Protein AF-A0A1A8LEP6-F1 (afdb_monomer_lite)

Foldseek 3Di:
DPPPPDDDDDDFDQQDFQLNVQVVVQDPVDRPRKWKWWDDDPDHIDTDDRRDRVVVVCVVPVPTDMDIDD

Organism: NCBI:txid704102

Sequence (70 aa):
PLNTKVSMAIQLDEQTTAKDITSRFQPEISPASQHLYEVGGNICARRLHPDCCLLDVYRVNPHCDWLIKP

Secondary structure (DSSP, 8-state):
-------------TT-BHHHHHGGG--TT-----EEEEEETTEEEEEPPTT-BHHHHHHH-TT-EEEEE-

pLDDT: mean 86.52, std 11.88, range [48.69, 96.81]

Radius of gyration: 12.47 Å; chains: 1; bounding box: 27×22×33 Å

InterPro domains:
  IPR057323 RHG40/28/18, C-terminal ubiquitin-like domain [PF25442] (28-70)

Structure (mmCIF, N/CA/C/O backbone):
data_AF-A0A1A8LEP6-F1
#
_entry.id   AF-A0A1A8LEP6-F1
#
loop_
_atom_site.group_PDB
_atom_site.id
_atom_site.type_symbol
_atom_site.label_atom_id
_atom_site.label_alt_id
_atom_site.label_comp_id
_atom_site.label_asym_id
_atom_site.label_entity_id
_atom_site.label_seq_id
_atom_site.pdbx_PDB_ins_code
_atom_site.Cartn_x
_atom_site.Cartn_y
_atom_site.Cartn_z
_atom_site.occupancy
_atom_site.B_iso_or_equiv
_atom_site.auth_seq_id
_atom_site.auth_comp_id
_atom_site.auth_asym_id
_atom_site.auth_atom_id
_atom_site.pdbx_PDB_model_num
ATOM 1 N N . PRO A 1 1 ? 16.670 3.527 21.591 1.00 48.69 1 PRO A N 1
ATOM 2 C CA . PRO A 1 1 ? 15.547 2.603 21.300 1.00 48.69 1 PRO A CA 1
ATOM 3 C C . PRO A 1 1 ? 15.748 1.947 19.926 1.00 48.69 1 PRO A C 1
ATOM 5 O O . PRO A 1 1 ? 15.731 2.645 18.916 1.00 48.69 1 PRO A O 1
ATOM 8 N N . LEU A 1 2 ? 16.034 0.640 19.890 1.00 49.72 2 LEU A N 1
ATOM 9 C CA . LEU A 1 2 ? 16.104 -0.101 18.628 1.00 49.72 2 LEU A CA 1
ATOM 10 C C . LEU A 1 2 ? 14.717 -0.056 17.977 1.00 49.72 2 LEU A C 1
ATOM 12 O O . LEU A 1 2 ? 13.757 -0.582 18.532 1.00 49.72 2 LEU A O 1
ATOM 16 N N . ASN A 1 3 ? 14.612 0.590 16.818 1.00 56.94 3 ASN A N 1
ATOM 17 C CA . ASN A 1 3 ? 13.459 0.458 15.936 1.00 56.94 3 ASN A CA 1
ATOM 18 C C . ASN A 1 3 ? 13.483 -0.977 15.393 1.00 56.94 3 ASN A C 1
ATOM 20 O O . ASN A 1 3 ? 14.105 -1.251 14.367 1.00 56.94 3 ASN A O 1
ATOM 24 N N . THR A 1 4 ? 12.907 -1.924 16.132 1.00 60.53 4 THR A N 1
ATOM 25 C CA . THR A 1 4 ? 12.787 -3.307 15.673 1.00 60.53 4 THR A CA 1
ATOM 26 C C . THR A 1 4 ? 11.846 -3.297 14.477 1.00 60.53 4 THR A C 1
ATOM 28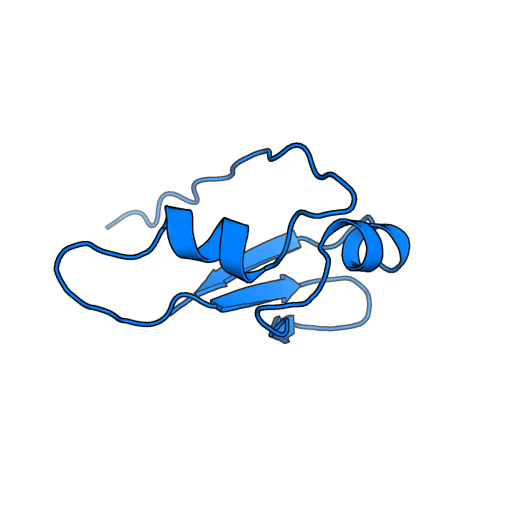 O O . THR A 1 4 ? 10.637 -3.151 14.637 1.00 60.53 4 THR A O 1
ATOM 31 N N . LYS A 1 5 ? 12.399 -3.394 13.263 1.00 68.44 5 LYS A N 1
ATOM 32 C CA . LYS A 1 5 ? 11.612 -3.554 12.038 1.00 68.44 5 LYS A CA 1
ATOM 33 C C . LYS A 1 5 ? 10.839 -4.867 12.153 1.00 68.44 5 LYS A C 1
ATOM 35 O O . LYS A 1 5 ? 11.409 -5.941 11.976 1.00 68.44 5 LYS A O 1
A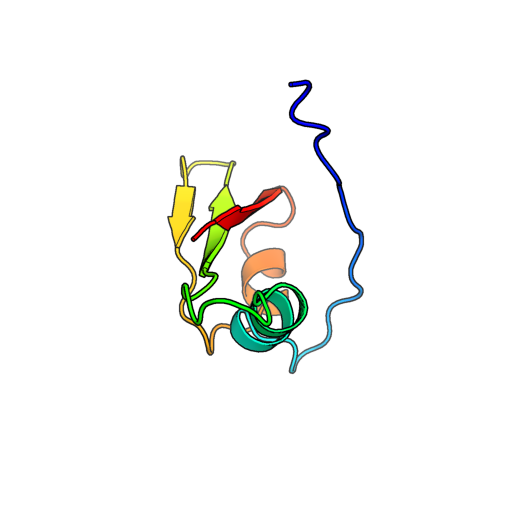TOM 40 N N . VAL A 1 6 ? 9.551 -4.779 12.459 1.00 78.19 6 VAL A N 1
ATOM 41 C CA . VAL A 1 6 ? 8.640 -5.923 12.410 1.00 78.19 6 VAL A CA 1
ATOM 42 C C . VAL A 1 6 ? 8.188 -6.078 10.963 1.00 78.19 6 VAL A C 1
ATOM 44 O O . VAL A 1 6 ? 7.720 -5.121 10.353 1.00 78.19 6 VAL A O 1
ATOM 47 N N . SER A 1 7 ? 8.381 -7.268 10.398 1.00 80.25 7 SER A N 1
ATOM 48 C CA . SER A 1 7 ? 7.885 -7.619 9.063 1.00 80.25 7 SER A CA 1
ATOM 49 C C . SER A 1 7 ? 6.778 -8.653 9.222 1.00 80.25 7 SER A C 1
ATOM 51 O O . SER A 1 7 ? 6.901 -9.559 10.045 1.00 80.25 7 SER A O 1
ATOM 53 N N . MET A 1 8 ? 5.697 -8.509 8.460 1.00 85.56 8 MET A N 1
ATOM 54 C CA . MET A 1 8 ? 4.529 -9.382 8.527 1.00 85.56 8 MET A CA 1
ATOM 55 C C . MET A 1 8 ? 4.195 -9.886 7.126 1.00 85.56 8 MET A C 1
ATOM 57 O O . MET A 1 8 ? 4.215 -9.112 6.173 1.00 85.56 8 MET A O 1
ATOM 61 N N . ALA A 1 9 ? 3.882 -11.175 7.012 1.00 88.12 9 ALA A N 1
ATOM 62 C CA . ALA A 1 9 ? 3.303 -11.741 5.802 1.00 88.12 9 ALA A CA 1
ATOM 63 C C . ALA A 1 9 ? 1.779 -11.747 5.939 1.00 88.12 9 ALA A C 1
ATOM 65 O O . ALA A 1 9 ? 1.245 -12.123 6.984 1.00 88.12 9 ALA A O 1
A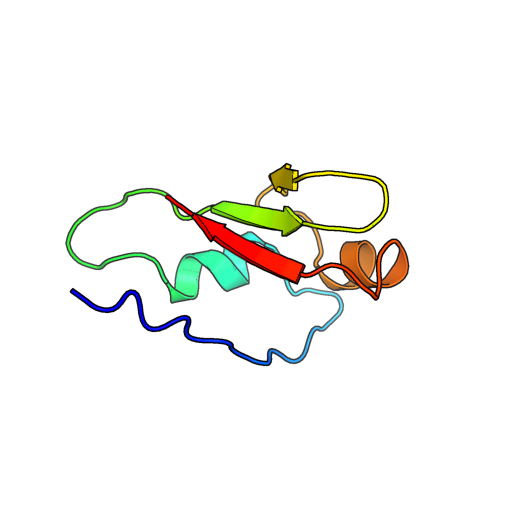TOM 66 N N . ILE A 1 10 ? 1.086 -11.322 4.888 1.00 86.38 10 ILE A N 1
ATOM 67 C CA . ILE A 1 10 ? -0.373 -11.288 4.829 1.00 86.38 10 ILE A CA 1
ATOM 68 C C . ILE A 1 10 ? -0.775 -11.975 3.530 1.00 86.38 10 ILE A C 1
ATOM 70 O O . ILE A 1 10 ? -0.226 -11.672 2.472 1.00 86.38 10 ILE A O 1
ATOM 74 N N . GLN A 1 11 ? -1.709 -12.918 3.612 1.00 91.38 11 GLN A N 1
ATOM 75 C CA . GLN A 1 11 ? -2.314 -13.497 2.421 1.00 91.38 11 GLN A CA 1
ATOM 76 C C . GLN A 1 11 ? -3.324 -12.494 1.865 1.00 91.38 11 GLN A C 1
ATOM 78 O O . GLN A 1 11 ? -4.235 -12.083 2.581 1.00 91.38 11 GLN A O 1
ATOM 83 N N . LEU A 1 12 ? -3.130 -12.087 0.613 1.00 92.94 12 LEU A N 1
ATOM 84 C CA . LEU A 1 12 ? -4.040 -11.185 -0.082 1.00 92.94 12 LEU A CA 1
ATOM 85 C C . LEU A 1 12 ? -5.147 -11.979 -0.778 1.00 92.94 12 LEU A C 1
ATOM 87 O O . LEU A 1 12 ? -4.903 -13.064 -1.311 1.00 92.94 12 LEU A O 1
ATOM 91 N N . ASP A 1 13 ? -6.335 -11.393 -0.822 1.00 93.81 13 ASP A N 1
ATOM 92 C CA . ASP A 1 13 ? -7.442 -11.807 -1.679 1.00 93.81 13 ASP A CA 1
ATOM 93 C C . ASP A 1 13 ? -7.950 -10.618 -2.516 1.00 93.81 13 ASP A C 1
ATOM 95 O O . ASP A 1 13 ? -7.416 -9.510 -2.442 1.00 93.81 13 ASP A O 1
ATOM 99 N N . GLU A 1 14 ? -8.970 -10.853 -3.343 1.00 93.88 14 GLU A N 1
ATOM 100 C CA . GLU A 1 14 ? -9.531 -9.832 -4.241 1.00 93.88 14 GLU A CA 1
ATOM 101 C C . GLU A 1 14 ? -10.274 -8.700 -3.511 1.00 93.88 14 GLU A C 1
ATOM 103 O O . GLU A 1 14 ? -10.576 -7.678 -4.124 1.00 93.88 14 GLU A O 1
ATOM 108 N N . GLN A 1 15 ? -10.569 -8.865 -2.219 1.00 94.94 15 GLN A N 1
ATOM 109 C CA . GLN A 1 15 ? -11.310 -7.897 -1.408 1.00 94.94 15 GLN A CA 1
ATOM 110 C C . GLN A 1 15 ? -10.411 -7.138 -0.431 1.00 94.94 15 GLN A C 1
ATOM 112 O O . GLN A 1 15 ? -10.836 -6.129 0.121 1.00 94.94 15 GLN A O 1
ATOM 117 N N . THR A 1 16 ? -9.175 -7.592 -0.220 1.00 96.19 16 THR A N 1
ATOM 118 C CA . THR A 1 16 ? -8.252 -7.003 0.748 1.00 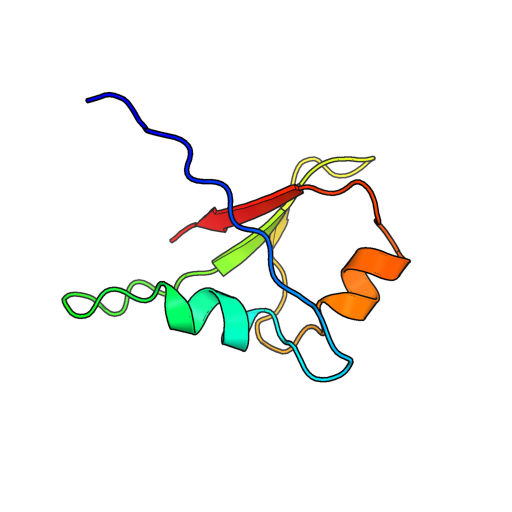96.19 16 THR A CA 1
ATOM 119 C C . THR A 1 16 ? -7.862 -5.590 0.319 1.00 96.19 16 THR A C 1
ATOM 121 O O . THR A 1 16 ? -7.104 -5.401 -0.639 1.00 96.19 16 THR A O 1
ATOM 124 N N . THR A 1 17 ? -8.338 -4.590 1.060 1.00 96.81 17 THR A N 1
ATOM 125 C CA . THR A 1 17 ? -8.028 -3.180 0.810 1.00 96.81 17 THR A CA 1
ATOM 126 C C . THR A 1 17 ? -6.897 -2.653 1.693 1.00 96.81 17 THR A C 1
ATOM 128 O O . THR A 1 17 ? -6.543 -3.234 2.724 1.00 96.81 17 THR A O 1
ATOM 131 N N . ALA A 1 18 ? -6.336 -1.496 1.327 1.00 95.38 18 ALA A N 1
ATOM 132 C CA . ALA A 1 18 ? -5.359 -0.799 2.164 1.00 95.38 18 ALA A CA 1
ATOM 133 C C . ALA A 1 18 ? -5.923 -0.467 3.554 1.00 95.38 18 ALA A C 1
ATOM 135 O O . ALA A 1 18 ? -5.204 -0.583 4.549 1.00 95.38 18 ALA A O 1
ATOM 136 N N . LYS A 1 19 ? -7.208 -0.103 3.629 1.00 94.12 19 LYS A N 1
ATOM 137 C CA . LYS A 1 19 ? -7.916 0.162 4.881 1.00 94.12 19 LYS A CA 1
ATOM 138 C C . LYS A 1 19 ? -7.996 -1.082 5.754 1.00 94.12 19 LYS A C 1
ATOM 140 O O . LYS A 1 19 ? -7.737 -0.979 6.949 1.00 94.12 19 LYS A O 1
ATOM 145 N N . ASP A 1 20 ? -8.307 -2.248 5.194 1.00 94.00 20 ASP A N 1
ATOM 146 C CA . ASP A 1 20 ? -8.409 -3.490 5.975 1.00 94.00 20 ASP A CA 1
ATOM 147 C C . ASP A 1 20 ? -7.088 -3.855 6.649 1.00 94.00 20 ASP A C 1
ATOM 149 O O . ASP A 1 20 ? -7.077 -4.415 7.746 1.00 94.00 20 ASP A O 1
ATOM 153 N N . ILE A 1 21 ? -5.966 -3.512 6.012 1.00 92.75 21 ILE A N 1
ATOM 154 C CA . ILE A 1 21 ? -4.640 -3.682 6.600 1.00 92.75 21 ILE A CA 1
ATOM 155 C C . ILE A 1 21 ? -4.389 -2.622 7.665 1.00 92.75 21 ILE A C 1
ATOM 157 O O . ILE A 1 21 ? -4.092 -2.981 8.800 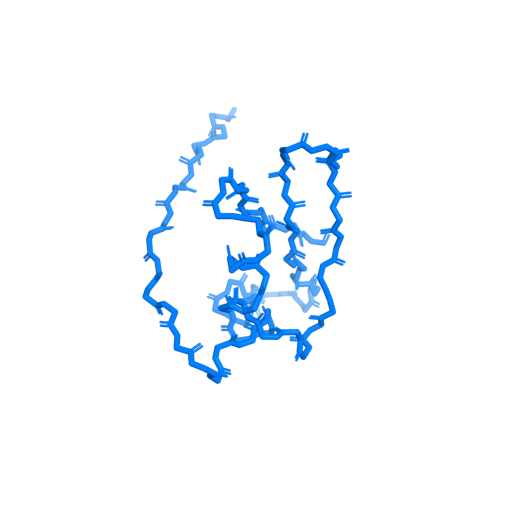1.00 92.75 21 ILE A O 1
ATOM 161 N N . THR A 1 22 ? -4.531 -1.332 7.352 1.00 92.38 22 THR A N 1
ATOM 162 C CA . THR A 1 22 ? -4.191 -0.257 8.301 1.00 92.38 22 THR A CA 1
ATOM 163 C C . THR A 1 22 ? -5.083 -0.243 9.541 1.00 92.38 22 THR A C 1
ATOM 165 O O . THR A 1 22 ? -4.602 0.094 10.622 1.00 92.38 22 THR A O 1
ATOM 168 N N . SER A 1 23 ? -6.336 -0.692 9.426 1.00 89.88 23 SER A N 1
ATOM 169 C CA . SER A 1 23 ? -7.276 -0.828 10.550 1.00 89.88 23 SER A CA 1
ATOM 170 C C . SER A 1 23 ? -6.781 -1.809 11.618 1.00 89.88 23 SER A C 1
ATOM 172 O O . SER A 1 23 ? -7.074 -1.631 12.794 1.00 89.88 23 SER A O 1
ATOM 174 N N . ARG A 1 24 ? -5.980 -2.820 11.244 1.00 87.62 24 ARG A N 1
ATOM 175 C CA . ARG A 1 24 ? -5.409 -3.799 12.193 1.00 87.62 24 ARG A CA 1
ATOM 176 C C . ARG A 1 24 ? -4.305 -3.214 13.072 1.00 87.62 24 ARG A C 1
ATOM 178 O O . ARG A 1 24 ? -3.946 -3.821 14.074 1.00 87.62 24 ARG A O 1
ATOM 185 N N . PHE A 1 25 ? -3.752 -2.067 12.682 1.00 85.75 25 PHE A N 1
ATOM 186 C CA . PHE A 1 25 ? -2.637 -1.403 13.364 1.00 85.75 25 PHE A CA 1
ATOM 187 C C . PHE A 1 25 ? -3.040 -0.046 13.943 1.00 85.75 25 PHE A C 1
ATOM 189 O O . PHE A 1 25 ? -2.181 0.744 14.336 1.00 85.75 25 PHE A O 1
ATOM 196 N N . GLN A 1 26 ? -4.338 0.252 13.966 1.00 80.62 26 GLN A N 1
ATOM 197 C CA . GLN A 1 26 ? -4.839 1.509 14.489 1.00 80.62 26 GLN A CA 1
ATOM 198 C C . GLN A 1 26 ? -4.693 1.516 16.023 1.00 80.62 26 GLN A C 1
ATOM 200 O O . GLN A 1 26 ? -5.137 0.571 16.673 1.00 80.62 26 GLN A O 1
ATOM 205 N N . PRO A 1 27 ? -4.043 2.530 16.627 1.00 70.94 27 PRO A N 1
ATOM 206 C CA . PRO A 1 27 ? -3.859 2.561 18.073 1.00 70.94 27 PRO A CA 1
ATOM 207 C C . PRO A 1 27 ? -5.181 2.825 18.802 1.00 70.94 27 PRO A C 1
ATOM 209 O O . PRO A 1 27 ? -5.878 3.787 18.491 1.00 70.94 27 PRO A O 1
ATOM 212 N N . GLU A 1 28 ? -5.456 2.062 19.860 1.00 67.19 28 GLU A N 1
ATOM 213 C CA . GLU A 1 28 ? -6.629 2.245 20.740 1.00 67.19 28 GLU A CA 1
ATOM 214 C C . GLU A 1 28 ? -6.696 3.649 21.381 1.00 67.19 28 GLU A C 1
ATOM 216 O O . GLU A 1 28 ? -7.761 4.149 21.727 1.00 67.19 28 GLU A O 1
ATOM 221 N N . ILE A 1 29 ? -5.536 4.291 21.567 1.00 63.38 29 ILE A N 1
ATOM 222 C CA . ILE A 1 29 ? -5.374 5.498 22.397 1.00 63.38 29 ILE A CA 1
ATOM 223 C C . ILE A 1 29 ? -5.437 6.790 21.558 1.00 63.38 29 ILE A C 1
ATOM 225 O O . ILE A 1 29 ? -5.608 7.881 22.099 1.00 63.38 29 ILE A O 1
ATOM 229 N N . SER A 1 30 ? -5.310 6.703 20.230 1.00 64.06 30 SER A N 1
ATOM 230 C CA . SER A 1 30 ? -5.373 7.868 19.342 1.00 64.06 30 SER A CA 1
ATOM 231 C C . SER A 1 30 ? -5.742 7.452 17.917 1.00 64.06 30 SER A C 1
ATOM 233 O O . SER A 1 30 ? -5.056 6.600 17.349 1.00 64.06 30 SER A O 1
ATOM 235 N N . PRO A 1 31 ? -6.736 8.100 17.279 1.00 63.69 31 PRO A N 1
ATOM 236 C CA . PRO A 1 31 ? -7.152 7.804 15.911 1.00 63.69 31 PRO A CA 1
ATOM 237 C C . PRO A 1 31 ? -6.175 8.364 14.861 1.00 63.69 31 PRO A C 1
ATOM 239 O O . PRO A 1 31 ? -6.597 8.781 13.781 1.00 63.69 31 PRO A O 1
ATOM 242 N N . ALA A 1 32 ? -4.868 8.395 15.154 1.00 68.56 32 ALA A N 1
ATOM 243 C CA . ALA A 1 32 ? -3.851 8.706 14.160 1.00 68.56 32 ALA A CA 1
ATOM 244 C C . ALA A 1 32 ? -4.017 7.724 12.994 1.00 68.56 32 ALA A C 1
ATOM 246 O O . ALA A 1 32 ? -3.755 6.524 13.122 1.00 68.56 32 ALA A O 1
ATOM 247 N N . SER A 1 33 ? -4.554 8.238 11.887 1.00 81.06 33 SER A N 1
ATOM 248 C CA . SER A 1 33 ? -4.981 7.426 10.755 1.00 81.06 33 SER A CA 1
ATOM 249 C C . SER A 1 33 ? -3.759 6.752 10.159 1.00 81.06 33 SER A C 1
ATOM 251 O O . SER A 1 33 ? -2.903 7.424 9.613 1.00 81.06 33 SER A O 1
ATOM 253 N N . GLN A 1 34 ? -3.656 5.433 10.297 1.00 90.56 34 GLN A N 1
ATOM 254 C CA . GLN A 1 34 ? -2.572 4.687 9.675 1.00 90.56 34 GLN A CA 1
ATOM 255 C C . GLN A 1 34 ? -2.800 4.632 8.162 1.00 90.56 34 GLN A C 1
ATOM 257 O O . GLN A 1 34 ? -3.911 4.384 7.682 1.00 90.56 34 GLN A O 1
ATOM 262 N N . HIS A 1 35 ? -1.730 4.837 7.411 1.00 92.94 35 HIS A N 1
ATOM 263 C CA . HIS A 1 35 ? -1.712 4.868 5.960 1.00 92.94 35 HIS A CA 1
ATOM 264 C C . HIS A 1 35 ? -0.739 3.823 5.427 1.00 92.94 35 HIS A C 1
ATOM 266 O O . HIS A 1 35 ? 0.339 3.609 5.985 1.00 92.94 35 HIS A O 1
ATOM 272 N N . LEU A 1 36 ? -1.115 3.196 4.316 1.00 95.12 36 LEU A N 1
ATOM 273 C CA . LEU A 1 36 ? -0.301 2.191 3.652 1.00 95.12 36 LEU A CA 1
ATOM 274 C C . LEU A 1 36 ? 0.434 2.817 2.469 1.00 95.12 36 LEU A C 1
ATOM 276 O O . LEU A 1 36 ? -0.153 3.563 1.681 1.00 95.12 36 LEU A O 1
ATOM 280 N N . TYR A 1 37 ? 1.719 2.513 2.357 1.00 95.31 37 TYR A N 1
ATOM 281 C CA . TYR A 1 37 ? 2.590 2.984 1.293 1.00 95.31 37 TYR A CA 1
ATOM 282 C C . TYR A 1 37 ? 3.185 1.794 0.564 1.00 95.31 37 TYR A C 1
ATOM 284 O O . TYR A 1 37 ? 3.745 0.910 1.207 1.00 95.31 37 TYR A O 1
ATOM 292 N N . GLU A 1 38 ? 3.137 1.817 -0.762 1.00 95.19 38 GLU A N 1
ATOM 293 C CA . GLU A 1 38 ? 4.024 0.985 -1.571 1.00 95.19 38 GLU A CA 1
ATOM 294 C C . GLU A 1 38 ? 5.359 1.712 -1.764 1.00 95.19 38 GLU A C 1
ATOM 296 O O . GLU A 1 38 ? 5.413 2.944 -1.893 1.00 95.19 38 GLU A O 1
ATOM 301 N N . VAL A 1 39 ? 6.445 0.953 -1.752 1.00 93.56 39 VAL A N 1
ATOM 302 C CA . VAL A 1 39 ? 7.811 1.470 -1.747 1.00 93.56 39 VAL A CA 1
ATOM 303 C C . VAL A 1 39 ? 8.676 0.569 -2.622 1.00 93.56 39 VAL A C 1
ATOM 305 O O . VAL A 1 39 ? 8.573 -0.654 -2.544 1.00 93.56 39 VAL A O 1
ATOM 308 N N . GLY A 1 40 ? 9.548 1.158 -3.438 1.00 88.88 40 GLY A N 1
ATOM 309 C CA . GLY A 1 40 ? 10.476 0.412 -4.289 1.00 88.88 40 GLY A CA 1
ATOM 310 C C . GLY A 1 40 ? 10.047 0.289 -5.755 1.00 88.88 40 GLY A C 1
ATOM 311 O O . GLY A 1 40 ? 9.002 0.778 -6.188 1.00 88.88 40 GLY A O 1
ATOM 312 N N . GLY A 1 41 ? 10.913 -0.345 -6.549 1.00 82.00 41 GLY A N 1
ATOM 313 C CA . GLY A 1 41 ? 10.847 -0.288 -8.010 1.00 82.00 41 GLY A CA 1
ATOM 314 C C . GLY A 1 41 ? 11.268 1.090 -8.535 1.00 82.00 41 GLY A C 1
ATOM 315 O O . GLY A 1 41 ? 12.238 1.672 -8.055 1.00 82.00 41 GLY A O 1
ATOM 316 N N . ASN A 1 42 ? 10.523 1.623 -9.508 1.00 82.62 42 ASN A N 1
ATOM 317 C CA . ASN A 1 42 ? 10.774 2.947 -10.104 1.00 82.62 42 ASN A CA 1
ATOM 318 C C . ASN A 1 42 ? 10.129 4.109 -9.328 1.00 82.62 42 ASN A C 1
ATOM 320 O O . ASN A 1 42 ? 10.244 5.265 -9.732 1.00 82.62 42 ASN A O 1
ATOM 324 N N . ILE A 1 43 ? 9.419 3.814 -8.238 1.00 77.62 43 ILE A N 1
ATOM 325 C CA . ILE A 1 43 ? 8.788 4.808 -7.373 1.00 77.62 43 ILE A CA 1
ATOM 326 C C . ILE A 1 43 ? 9.462 4.771 -6.004 1.00 77.62 43 ILE A C 1
ATOM 328 O O . ILE A 1 43 ? 9.640 3.708 -5.415 1.00 77.62 43 ILE A O 1
ATOM 332 N N . CYS A 1 44 ? 9.846 5.937 -5.481 1.00 82.31 44 CYS A N 1
ATOM 333 C CA . CYS A 1 44 ? 10.436 6.005 -4.145 1.00 82.31 44 CYS A CA 1
ATOM 334 C C . CYS A 1 44 ? 9.424 5.520 -3.098 1.00 82.31 44 CYS A C 1
ATOM 336 O O . CYS A 1 44 ? 9.680 4.541 -2.412 1.00 82.31 44 CYS A O 1
ATOM 338 N N . ALA A 1 45 ? 8.266 6.181 -3.002 1.00 92.75 45 ALA A N 1
ATOM 339 C CA . ALA A 1 45 ? 7.136 5.752 -2.181 1.00 92.75 45 ALA A CA 1
ATOM 340 C C . ALA A 1 45 ? 5.836 6.398 -2.682 1.00 92.75 45 ALA A C 1
ATOM 342 O O . ALA A 1 45 ? 5.842 7.566 -3.078 1.00 92.75 45 ALA A O 1
ATOM 343 N N . ARG A 1 46 ? 4.716 5.677 -2.606 1.00 94.50 46 ARG A N 1
ATOM 344 C CA . ARG A 1 46 ? 3.377 6.192 -2.931 1.00 94.50 46 ARG A CA 1
ATOM 345 C C . ARG A 1 46 ? 2.381 5.768 -1.858 1.00 94.50 46 ARG A C 1
ATOM 347 O O . ARG A 1 46 ? 2.326 4.599 -1.496 1.00 94.50 46 ARG A O 1
ATOM 354 N N . ARG A 1 47 ? 1.591 6.721 -1.350 1.00 94.88 47 ARG A N 1
ATOM 355 C CA . ARG A 1 47 ? 0.475 6.428 -0.440 1.00 94.88 47 ARG A CA 1
ATOM 356 C C . ARG A 1 47 ? -0.661 5.789 -1.233 1.00 94.88 47 ARG A C 1
ATOM 358 O O . ARG A 1 47 ? -1.087 6.352 -2.240 1.00 94.88 47 ARG A O 1
ATOM 365 N N . LEU A 1 48 ? -1.173 4.666 -0.749 1.00 96.00 48 LEU A N 1
ATOM 366 C CA . LEU A 1 48 ? -2.336 4.005 -1.325 1.00 96.00 48 LEU A CA 1
ATOM 367 C C . LEU A 1 48 ? -3.631 4.667 -0.847 1.00 96.00 48 LEU A C 1
ATOM 369 O O . LEU A 1 48 ? -3.733 5.151 0.287 1.00 96.00 48 LEU A O 1
ATOM 373 N N . HIS A 1 49 ? -4.632 4.684 -1.724 1.00 96.19 49 HIS A N 1
ATOM 374 C CA . HIS A 1 49 ? -5.989 5.052 -1.333 1.00 96.19 49 HIS A CA 1
ATOM 375 C C . HIS A 1 49 ? -6.548 3.984 -0.371 1.00 96.19 49 HIS A C 1
ATOM 377 O O . HIS A 1 49 ? -6.277 2.806 -0.601 1.00 96.19 49 HIS A O 1
ATOM 383 N N . PRO A 1 50 ? -7.325 4.340 0.672 1.00 95.06 50 PRO A N 1
ATOM 384 C CA . PRO A 1 50 ? -7.876 3.365 1.621 1.00 95.06 50 PRO A CA 1
ATOM 385 C C . PRO A 1 50 ? -8.637 2.214 0.950 1.00 95.06 50 PRO A C 1
ATOM 387 O O . PRO A 1 50 ? -8.440 1.063 1.318 1.00 95.06 50 PRO A O 1
ATOM 390 N N . ASP A 1 51 ? -9.421 2.520 -0.084 1.00 96.00 51 ASP A N 1
ATOM 391 C CA . ASP A 1 51 ? -10.230 1.531 -0.816 1.00 96.00 51 ASP A CA 1
ATOM 392 C C . ASP A 1 51 ? -9.464 0.823 -1.953 1.00 96.00 51 ASP A C 1
ATOM 394 O O . ASP A 1 51 ? -10.052 0.115 -2.765 1.00 96.00 51 ASP A O 1
ATOM 398 N N . CYS A 1 52 ? -8.151 1.041 -2.069 1.00 95.88 52 CYS A N 1
ATOM 399 C CA . CYS A 1 52 ? -7.335 0.384 -3.087 1.00 95.88 52 CYS A CA 1
ATOM 400 C C . CYS A 1 52 ? -7.203 -1.113 -2.773 1.00 95.88 52 CYS A C 1
ATOM 402 O O . CYS A 1 52 ? -6.827 -1.456 -1.652 1.00 95.88 52 CYS A O 1
ATOM 404 N N . CYS A 1 53 ? -7.473 -1.983 -3.754 1.00 96.44 53 CYS A N 1
ATOM 405 C CA . CYS A 1 53 ? -7.258 -3.426 -3.636 1.00 96.44 53 CYS A CA 1
ATOM 406 C C . CYS A 1 53 ? -5.762 -3.757 -3.699 1.00 96.44 53 CYS A C 1
ATOM 408 O O . CYS A 1 53 ? -5.059 -3.388 -4.645 1.00 96.44 53 CYS A O 1
ATOM 410 N N . LEU A 1 54 ? -5.261 -4.470 -2.690 1.00 95.75 54 LEU A N 1
ATOM 411 C CA . LEU A 1 54 ? -3.828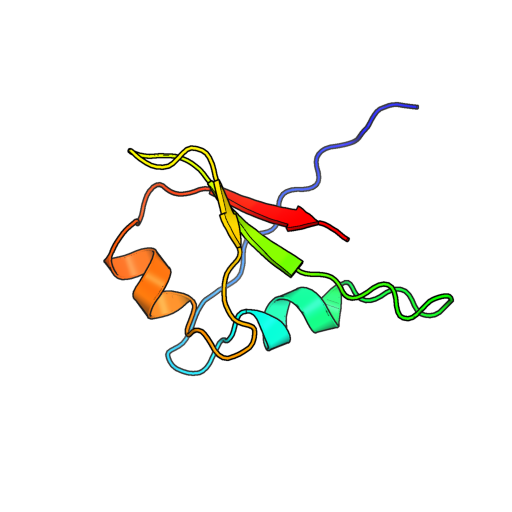 -4.722 -2.555 1.00 95.75 54 LEU A CA 1
ATOM 412 C C . LEU A 1 54 ? -3.305 -5.773 -3.524 1.00 95.75 54 LEU A C 1
ATOM 414 O O . LEU A 1 54 ? -2.144 -5.710 -3.931 1.00 95.75 54 LEU A O 1
ATOM 418 N N . LEU A 1 55 ? -4.160 -6.714 -3.924 1.00 95.69 55 LEU A N 1
ATOM 419 C CA . LEU A 1 55 ? -3.797 -7.716 -4.916 1.00 95.69 55 LEU A CA 1
ATOM 420 C C . LEU A 1 55 ? -3.510 -7.069 -6.278 1.00 95.69 55 LEU A C 1
ATOM 422 O O . LEU A 1 55 ? -2.583 -7.489 -6.970 1.00 95.69 55 LEU A O 1
ATOM 426 N N . ASP A 1 56 ? -4.238 -6.011 -6.637 1.00 95.25 56 ASP A N 1
ATOM 427 C CA . ASP A 1 56 ? -4.006 -5.272 -7.881 1.00 95.25 56 ASP A CA 1
ATOM 428 C C . ASP A 1 56 ? -2.696 -4.481 -7.845 1.00 95.25 56 ASP A C 1
ATOM 430 O O . ASP A 1 56 ? -1.940 -4.494 -8.818 1.00 95.25 56 ASP A O 1
ATOM 434 N N . VAL A 1 57 ? -2.364 -3.866 -6.705 1.00 94.25 57 VAL A N 1
ATOM 435 C CA . VAL A 1 57 ? -1.052 -3.224 -6.505 1.00 94.25 57 VAL A CA 1
ATOM 436 C C . VAL A 1 57 ? 0.071 -4.252 -6.645 1.00 94.25 57 VAL A C 1
ATOM 438 O O . VAL A 1 57 ? 1.033 -4.011 -7.372 1.00 94.25 57 VAL A O 1
ATOM 441 N N . TYR A 1 58 ? -0.070 -5.421 -6.013 1.00 93.25 58 TYR A N 1
ATOM 442 C CA . TYR A 1 58 ? 0.917 -6.498 -6.097 1.00 93.25 58 TYR A CA 1
ATOM 443 C C . TYR A 1 58 ? 1.090 -7.028 -7.528 1.00 93.25 58 TYR A C 1
ATOM 445 O O . TYR A 1 58 ? 2.213 -7.258 -7.965 1.00 93.25 58 TYR A O 1
ATOM 453 N N . ARG A 1 59 ? 0.005 -7.173 -8.300 1.00 94.00 59 ARG A N 1
ATOM 454 C CA . ARG A 1 59 ? 0.070 -7.593 -9.714 1.00 94.00 59 ARG A CA 1
ATOM 455 C C . ARG A 1 59 ? 0.869 -6.614 -10.578 1.00 94.00 59 ARG A C 1
ATOM 457 O O . ARG A 1 59 ? 1.573 -7.047 -11.485 1.00 94.00 59 ARG A O 1
ATOM 464 N N . VAL A 1 60 ? 0.765 -5.312 -10.306 1.00 92.62 60 VAL A N 1
ATOM 465 C CA . VAL A 1 60 ? 1.499 -4.262 -11.035 1.00 92.62 60 VAL A CA 1
ATOM 466 C C . VAL A 1 60 ? 2.940 -4.123 -10.534 1.00 92.62 60 VAL A C 1
ATOM 468 O O . VAL A 1 60 ? 3.836 -3.822 -11.322 1.00 92.62 60 VAL A O 1
ATOM 471 N N . ASN A 1 61 ? 3.177 -4.334 -9.239 1.00 91.50 61 ASN A N 1
ATOM 472 C CA . ASN A 1 61 ? 4.474 -4.140 -8.597 1.00 91.50 61 ASN A CA 1
ATOM 473 C C . ASN A 1 61 ? 4.783 -5.270 -7.591 1.00 91.50 61 ASN A C 1
ATOM 475 O O . ASN A 1 61 ? 4.762 -5.048 -6.382 1.00 91.50 61 ASN A O 1
ATOM 479 N N . PRO A 1 62 ? 5.098 -6.491 -8.059 1.00 91.44 62 PRO A N 1
ATOM 480 C CA . PRO A 1 62 ? 5.228 -7.669 -7.190 1.00 91.44 62 PRO A CA 1
ATOM 481 C C . PRO A 1 62 ? 6.463 -7.640 -6.282 1.00 91.44 62 PRO A C 1
ATOM 483 O O . PRO A 1 62 ? 6.584 -8.453 -5.367 1.00 91.44 62 PRO A O 1
ATOM 486 N N . HIS A 1 63 ? 7.393 -6.722 -6.544 1.00 89.69 63 HIS A N 1
ATOM 487 C CA . HIS A 1 63 ? 8.632 -6.559 -5.789 1.00 89.69 63 HIS A CA 1
ATOM 488 C C . HIS A 1 63 ? 8.590 -5.372 -4.821 1.00 89.69 63 HIS A C 1
ATOM 490 O O . HIS A 1 63 ? 9.620 -5.059 -4.225 1.00 89.69 63 HIS A O 1
ATOM 496 N N . CYS A 1 64 ? 7.452 -4.679 -4.684 1.00 90.44 64 CYS A N 1
ATOM 497 C CA . CYS A 1 64 ? 7.366 -3.579 -3.733 1.00 90.44 64 CYS A CA 1
ATOM 498 C C . CYS A 1 64 ? 7.349 -4.066 -2.288 1.00 90.44 64 CYS A C 1
ATOM 500 O O . CYS A 1 64 ? 6.791 -5.111 -1.950 1.00 90.44 64 CYS A O 1
ATOM 502 N N . ASP A 1 65 ? 7.925 -3.234 -1.431 1.00 91.81 65 ASP A N 1
ATOM 503 C CA . ASP A 1 65 ? 7.713 -3.297 -0.000 1.00 91.81 65 ASP A CA 1
ATOM 504 C C . ASP A 1 65 ? 6.507 -2.443 0.382 1.00 91.81 65 ASP A C 1
ATOM 506 O O . ASP A 1 65 ? 6.167 -1.447 -0.264 1.00 91.81 65 ASP A O 1
ATOM 510 N N . TRP A 1 66 ? 5.889 -2.824 1.492 1.00 92.69 66 TRP A N 1
ATOM 511 C CA . TRP A 1 66 ? 4.698 -2.185 2.018 1.00 92.69 66 TRP A CA 1
ATOM 512 C C . TRP A 1 66 ? 5.017 -1.620 3.393 1.00 92.69 66 TRP A C 1
ATOM 514 O O . TRP A 1 66 ? 5.439 -2.350 4.290 1.00 92.69 66 TRP A O 1
ATOM 524 N N . LEU A 1 67 ? 4.841 -0.312 3.565 1.00 92.81 67 LEU A N 1
ATOM 525 C CA . LEU A 1 67 ? 5.098 0.369 4.830 1.00 92.81 67 LEU A CA 1
ATOM 526 C C . LEU A 1 67 ? 3.821 0.987 5.379 1.00 92.81 67 LEU A C 1
ATOM 528 O O . LEU A 1 67 ? 3.107 1.695 4.672 1.00 92.81 67 LEU A O 1
ATOM 532 N N . ILE A 1 68 ? 3.587 0.774 6.670 1.00 91.12 68 ILE A N 1
ATOM 533 C CA . ILE A 1 68 ? 2.548 1.469 7.426 1.00 91.12 68 ILE A CA 1
ATOM 534 C C . ILE A 1 68 ? 3.180 2.685 8.096 1.00 91.12 68 ILE A C 1
ATOM 536 O O . ILE A 1 68 ? 4.238 2.577 8.722 1.00 91.12 68 ILE A O 1
ATOM 540 N N . LYS A 1 69 ? 2.553 3.848 7.930 1.00 88.88 69 LYS A N 1
ATOM 541 C CA . LYS A 1 69 ? 2.967 5.104 8.561 1.00 88.88 69 LYS A CA 1
ATOM 542 C C . LYS A 1 69 ? 1.737 5.842 9.106 1.00 88.88 69 LYS A C 1
ATOM 544 O O . LYS A 1 69 ? 0.674 5.717 8.497 1.00 88.88 69 LYS A O 1
ATOM 549 N N . PRO A 1 70 ? 1.873 6.609 10.201 1.00 87.12 70 PRO A N 1
ATOM 550 C CA . PRO A 1 70 ? 0.873 7.602 10.591 1.00 87.12 70 PRO A CA 1
ATOM 551 C C . PRO A 1 70 ? 0.600 8.608 9.464 1.00 87.12 70 PRO A C 1
ATOM 553 O O . PRO A 1 70 ? 1.529 8.878 8.668 1.00 87.12 70 PRO A O 1
#